Protein AF-A0A9E3XV10-F1 (afdb_monomer_lite)

pLDDT: mean 84.99, std 5.36, range [58.31, 92.88]

Sequence (102 aa):
AGAAGLRIGWAIIDPGDRPRFEALVDEGRRMGAVLVGLVVAFLMAALVEGFVTGRPWPTSVRIGIGVLAFTLFWGWTIVAALRLRRATPDPAPPPTPIPTPK

Secondary structure (DSSP, 8-state):
-HHHHHHHHHHHH--TTS-HHHHHHHHHHHHHHHHHHHHHHHHHHHHHHHHHTTS---HHHHHHHHHHHHHHHHHHHHHHHHHHHHHSPPPPPPPPPPPPP-

Structure (mmCIF, N/CA/C/O backbone):
data_AF-A0A9E3XV10-F1
#
_entry.id   AF-A0A9E3XV10-F1
#
loop_
_atom_site.group_PDB
_atom_site.id
_atom_site.type_symbol
_atom_site.label_atom_id
_atom_site.label_alt_id
_atom_site.label_comp_id
_atom_site.label_asym_id
_atom_site.label_entity_id
_atom_site.label_seq_id
_atom_site.pdbx_PDB_ins_code
_atom_site.Cartn_x
_atom_site.Cartn_y
_atom_site.Cartn_z
_atom_site.occupancy
_atom_site.B_iso_or_equiv
_atom_site.auth_seq_id
_atom_site.auth_comp_id
_atom_site.auth_asym_id
_atom_site.auth_atom_id
_atom_site.pdbx_PDB_model_num
ATOM 1 N N . ALA A 1 1 ? 2.328 8.959 2.572 1.00 58.31 1 ALA A N 1
ATOM 2 C CA . ALA A 1 1 ? 3.122 8.448 3.711 1.00 58.31 1 ALA A CA 1
ATOM 3 C C . ALA A 1 1 ? 3.035 9.359 4.940 1.00 58.31 1 ALA A C 1
ATOM 5 O O . ALA A 1 1 ? 2.689 8.859 6.000 1.00 58.31 1 ALA A O 1
ATOM 6 N N . GLY A 1 2 ? 3.251 10.678 4.815 1.00 73.19 2 GLY A N 1
ATOM 7 C CA . GLY A 1 2 ? 3.211 11.604 5.964 1.00 73.19 2 GLY A CA 1
ATOM 8 C C . GLY A 1 2 ? 1.918 11.563 6.792 1.00 73.19 2 GLY A C 1
ATOM 9 O O . GLY A 1 2 ? 1.986 11.524 8.012 1.00 73.19 2 GLY A O 1
ATOM 10 N N . ALA A 1 3 ? 0.750 11.453 6.149 1.00 80.19 3 ALA A N 1
ATOM 11 C CA . ALA A 1 3 ? -0.539 11.374 6.847 1.00 80.19 3 ALA A CA 1
ATOM 12 C C . ALA A 1 3 ? -0.685 10.141 7.762 1.00 80.19 3 ALA A C 1
ATOM 14 O O . ALA A 1 3 ? -1.343 10.217 8.792 1.00 80.19 3 ALA A O 1
ATOM 15 N N . ALA A 1 4 ? -0.060 9.015 7.403 1.00 83.44 4 ALA A N 1
ATOM 16 C CA . ALA A 1 4 ? -0.083 7.802 8.212 1.00 83.44 4 ALA A CA 1
ATOM 17 C C . ALA A 1 4 ? 0.761 7.994 9.489 1.00 83.44 4 ALA A C 1
ATOM 19 O O . ALA A 1 4 ? 0.268 7.841 10.602 1.00 83.44 4 ALA A O 1
ATOM 20 N N . GLY A 1 5 ? 2.003 8.468 9.337 1.00 83.69 5 GLY A N 1
ATOM 21 C CA . GLY A 1 5 ? 2.864 8.797 10.479 1.00 83.69 5 GLY A CA 1
ATOM 22 C C . GLY A 1 5 ? 2.263 9.869 11.395 1.00 83.69 5 GLY A C 1
ATOM 23 O O . GLY A 1 5 ? 2.282 9.714 12.613 1.00 83.69 5 GLY A O 1
ATOM 24 N N . LEU A 1 6 ? 1.650 10.907 10.816 1.00 88.62 6 LEU A N 1
ATOM 2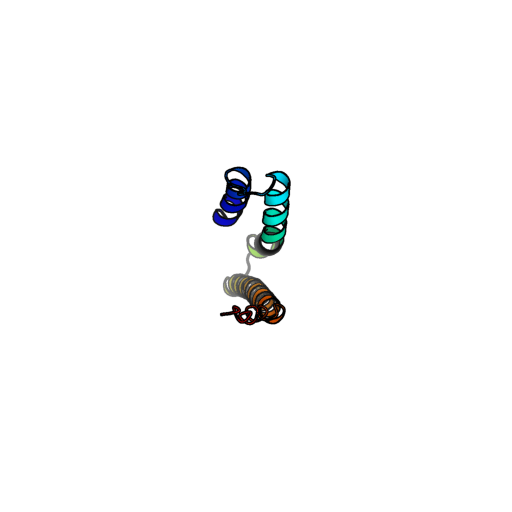5 C CA . LEU A 1 6 ? 0.944 11.948 11.569 1.00 88.62 6 LEU A CA 1
ATOM 26 C C . LEU A 1 6 ? -0.218 11.384 12.386 1.00 88.62 6 LEU A C 1
ATOM 28 O O . LEU A 1 6 ? -0.430 11.816 13.510 1.00 88.62 6 LEU A O 1
ATOM 32 N N . ARG A 1 7 ? -0.947 10.402 11.858 1.00 86.38 7 ARG A N 1
ATOM 33 C CA . ARG A 1 7 ? -2.092 9.792 12.539 1.00 86.38 7 ARG A CA 1
ATOM 34 C C . ARG A 1 7 ? -1.670 8.868 13.688 1.00 86.38 7 ARG A C 1
ATOM 36 O O . ARG A 1 7 ? -2.298 8.916 14.739 1.00 86.38 7 ARG A O 1
ATOM 43 N N . ILE A 1 8 ? -0.565 8.124 13.541 1.00 87.75 8 ILE A N 1
ATOM 44 C CA . ILE A 1 8 ? 0.081 7.418 14.668 1.00 87.75 8 ILE A CA 1
ATOM 45 C C . ILE A 1 8 ? 0.527 8.418 15.743 1.00 87.75 8 ILE A C 1
ATOM 47 O O . ILE A 1 8 ? 0.262 8.210 16.923 1.00 87.75 8 ILE A O 1
ATOM 51 N N . GLY A 1 9 ? 1.188 9.511 15.345 1.00 88.19 9 GLY A N 1
ATOM 52 C CA . GLY A 1 9 ? 1.633 10.545 16.283 1.00 88.19 9 GLY A CA 1
ATOM 53 C C . GLY A 1 9 ? 0.463 11.211 17.008 1.00 88.19 9 GLY A C 1
ATOM 54 O O . GLY A 1 9 ? 0.519 11.411 18.220 1.00 88.19 9 GLY A O 1
ATOM 55 N N . TRP A 1 10 ? -0.630 11.475 16.290 1.00 90.38 10 TRP A N 1
ATOM 56 C CA . TRP A 1 10 ? -1.841 12.058 16.859 1.00 90.38 10 TRP A CA 1
ATOM 57 C C . TRP A 1 10 ? -2.518 11.128 17.870 1.00 90.38 10 TRP A C 1
ATOM 59 O O . TRP A 1 10 ? -2.983 11.609 18.895 1.00 90.38 10 TRP A O 1
ATOM 69 N N . ALA A 1 11 ? -2.485 9.806 17.661 1.00 90.00 11 ALA A N 1
ATOM 70 C CA . ALA A 1 11 ? -3.016 8.828 18.617 1.00 90.00 11 ALA A CA 1
ATOM 71 C C . ALA A 1 11 ? -2.277 8.823 19.973 1.00 90.00 11 ALA A C 1
ATOM 73 O O . ALA A 1 11 ? -2.832 8.377 20.973 1.00 90.00 11 ALA A O 1
ATOM 74 N N . ILE A 1 12 ? -1.036 9.324 20.029 1.00 89.69 12 ILE A N 1
ATOM 75 C CA . ILE A 1 12 ? -0.289 9.512 21.285 1.00 89.69 12 ILE A CA 1
ATOM 76 C C . ILE A 1 12 ? -0.667 10.843 21.952 1.00 89.69 12 ILE A C 1
ATOM 78 O O . ILE A 1 12 ? -0.752 10.910 23.181 1.00 89.69 12 ILE A O 1
ATOM 82 N N . ILE A 1 13 ? -0.857 11.892 21.144 1.00 91.12 13 ILE A N 1
ATOM 83 C CA . ILE A 1 13 ? -1.149 13.260 21.598 1.00 91.12 13 ILE A CA 1
ATOM 84 C C . ILE A 1 13 ? -2.580 13.354 22.142 1.00 91.12 13 ILE A C 1
ATOM 86 O O . ILE A 1 13 ? -2.769 13.848 23.252 1.00 91.12 13 ILE A O 1
ATOM 90 N N . ASP A 1 14 ? -3.557 12.852 21.388 1.00 91.81 14 ASP A N 1
ATOM 91 C CA . ASP A 1 14 ? -4.983 12.894 21.715 1.00 91.81 14 ASP A CA 1
ATOM 92 C C . ASP A 1 14 ? -5.639 11.514 21.490 1.00 91.81 14 ASP A C 1
ATOM 94 O O . ASP A 1 14 ? -6.241 11.253 20.444 1.00 91.81 14 ASP A O 1
ATOM 98 N N . PRO A 1 15 ? -5.484 10.579 22.449 1.00 85.62 15 PRO A N 1
ATOM 99 C CA . PRO A 1 15 ? -6.065 9.237 22.367 1.00 85.62 15 PRO A CA 1
ATOM 100 C C . PRO A 1 15 ? -7.577 9.189 22.677 1.00 85.62 15 PRO A C 1
ATOM 102 O O . PRO A 1 15 ? -8.188 8.121 22.551 1.00 85.62 15 PRO A O 1
ATOM 105 N N . GLY A 1 16 ? -8.185 10.303 23.108 1.00 88.50 16 GLY A N 1
ATOM 106 C CA . GLY A 1 16 ? -9.528 10.332 23.694 1.00 88.50 16 GLY A CA 1
ATOM 107 C C . GLY A 1 16 ? -9.601 9.582 25.032 1.00 88.50 16 GLY A C 1
ATOM 108 O O . GLY A 1 16 ? -8.678 9.652 25.841 1.00 88.50 16 GLY A O 1
ATOM 109 N N . ASP A 1 17 ? -10.676 8.818 25.244 1.00 89.06 17 ASP A N 1
A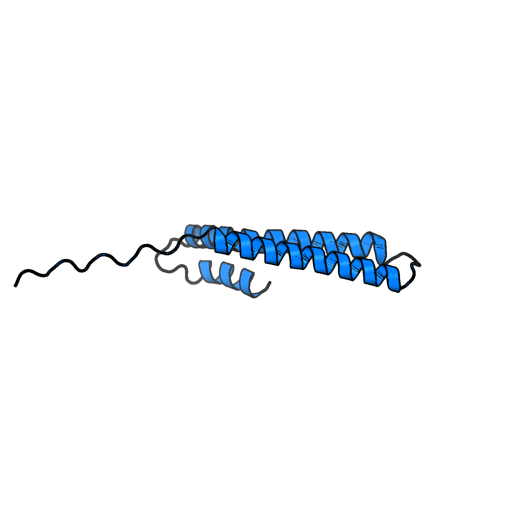TOM 110 C CA . ASP A 1 17 ? -10.931 8.074 26.494 1.00 89.06 17 ASP A CA 1
ATOM 111 C C . ASP A 1 17 ? -10.084 6.798 26.661 1.00 89.06 17 ASP A C 1
ATOM 113 O O . ASP A 1 17 ? -10.233 6.061 27.638 1.00 89.06 17 ASP A O 1
ATOM 117 N N . ARG A 1 18 ? -9.206 6.491 25.699 1.00 88.00 18 ARG A N 1
ATOM 118 C CA . ARG A 1 18 ? -8.393 5.270 25.705 1.00 88.00 18 ARG A CA 1
ATOM 119 C C . ARG A 1 18 ? -7.004 5.510 26.298 1.00 88.00 18 ARG A C 1
ATOM 121 O O . ARG A 1 18 ? -6.408 6.568 26.085 1.00 88.00 18 ARG A O 1
ATOM 128 N N . PRO A 1 19 ? -6.413 4.512 26.978 1.00 90.19 19 PRO A N 1
ATOM 129 C CA . PRO A 1 19 ? -5.014 4.589 27.368 1.00 90.19 19 PRO A CA 1
ATOM 130 C C . PRO A 1 19 ? -4.124 4.679 26.118 1.00 90.19 19 PRO A C 1
ATOM 132 O O . PRO A 1 19 ? -4.305 3.948 25.144 1.00 90.19 19 PRO A O 1
ATOM 135 N N . ARG A 1 20 ? -3.123 5.570 26.156 1.00 89.00 20 ARG A N 1
ATOM 136 C CA . ARG A 1 20 ? -2.246 5.905 25.011 1.00 89.00 20 ARG A CA 1
ATOM 137 C C . ARG A 1 20 ? -1.650 4.685 24.307 1.00 89.00 20 ARG A C 1
ATOM 139 O O . ARG A 1 20 ? -1.539 4.673 23.087 1.00 89.00 20 ARG A O 1
ATOM 146 N N . PHE A 1 21 ? -1.261 3.664 25.070 1.00 88.88 21 PHE A N 1
ATOM 147 C CA . PHE A 1 21 ? -0.672 2.446 24.514 1.00 88.88 21 PHE A CA 1
ATOM 148 C C . PHE A 1 21 ? -1.680 1.638 23.688 1.00 88.88 21 PHE A C 1
ATOM 150 O O . PHE A 1 21 ? -1.344 1.138 22.620 1.00 88.88 21 PHE A O 1
ATOM 157 N N . GLU A 1 22 ? -2.928 1.553 24.141 1.00 90.69 22 GLU A N 1
ATOM 158 C CA . GLU A 1 22 ? -3.990 0.840 23.430 1.00 90.69 22 GLU A CA 1
ATOM 159 C C . GLU A 1 22 ? -4.399 1.589 22.157 1.00 90.69 22 GLU A C 1
ATOM 161 O O . GLU A 1 22 ? -4.462 0.989 21.084 1.00 90.69 22 GLU A O 1
ATOM 166 N N . ALA A 1 23 ? -4.548 2.917 22.242 1.00 88.50 23 ALA A N 1
ATOM 167 C CA . ALA A 1 23 ? -4.789 3.769 21.077 1.00 88.50 23 ALA A CA 1
ATOM 168 C C . ALA A 1 23 ? -3.674 3.631 20.021 1.00 88.50 23 ALA A C 1
ATOM 170 O O . ALA A 1 23 ? -3.948 3.553 18.821 1.00 88.50 23 ALA A O 1
ATOM 171 N N . LEU A 1 24 ? -2.417 3.534 20.466 1.00 88.50 24 LEU A N 1
ATOM 172 C CA . LEU A 1 24 ? -1.265 3.336 19.592 1.00 88.50 24 LEU A CA 1
ATOM 173 C C . LEU A 1 24 ? -1.263 1.956 18.919 1.00 88.50 24 LEU A C 1
ATOM 175 O O . LEU A 1 24 ? -0.968 1.861 17.728 1.00 88.50 24 LEU A O 1
ATOM 179 N N . VAL A 1 25 ? -1.592 0.888 19.650 1.00 89.38 25 VAL A N 1
ATOM 180 C CA . VAL A 1 25 ? -1.674 -0.476 19.098 1.00 89.38 25 VAL A CA 1
ATOM 181 C C . VAL A 1 25 ? -2.798 -0.583 18.067 1.00 89.38 25 VAL A C 1
ATOM 183 O O . VAL A 1 25 ? -2.596 -1.170 17.000 1.00 89.38 25 VAL A O 1
ATOM 186 N N . ASP A 1 26 ? -3.955 0.015 18.347 1.00 88.69 26 ASP A N 1
ATOM 187 C CA . ASP A 1 26 ? -5.086 0.059 17.419 1.00 88.69 26 ASP A CA 1
ATOM 188 C C . ASP A 1 26 ? -4.736 0.808 16.131 1.00 88.69 26 ASP A C 1
ATOM 190 O O . ASP A 1 26 ? -4.973 0.302 15.027 1.00 88.69 26 ASP A O 1
ATOM 194 N N . GLU A 1 27 ? -4.137 1.995 16.249 1.00 89.06 27 GLU A N 1
ATOM 195 C CA . GLU A 1 27 ? -3.733 2.776 15.082 1.00 89.06 27 GLU A CA 1
ATOM 196 C C . GLU A 1 27 ? -2.601 2.071 14.317 1.00 89.06 27 GLU A C 1
ATOM 198 O O . GLU A 1 27 ? -2.642 1.980 13.091 1.00 89.06 27 GLU A O 1
ATOM 203 N N . GLY A 1 28 ? -1.650 1.451 15.021 1.00 85.25 28 GLY A N 1
ATOM 204 C CA . GLY A 1 28 ? -0.589 0.632 14.431 1.00 85.25 28 GLY A CA 1
ATOM 205 C C . GLY A 1 28 ? -1.122 -0.561 13.630 1.00 85.25 28 GLY A C 1
ATOM 206 O O . GLY A 1 28 ? -0.669 -0.810 12.511 1.00 85.25 28 GLY A O 1
ATOM 207 N N . ARG A 1 29 ? -2.144 -1.263 14.137 1.00 86.62 29 ARG A N 1
ATOM 208 C CA . ARG A 1 29 ? -2.820 -2.346 13.399 1.00 86.62 29 ARG A CA 1
ATOM 209 C C . ARG A 1 29 ? -3.496 -1.837 12.129 1.00 86.62 29 ARG A C 1
ATOM 211 O O . ARG A 1 29 ? -3.392 -2.485 11.088 1.00 86.62 29 ARG A O 1
ATOM 218 N N . ARG A 1 30 ? -4.129 -0.661 12.177 1.00 84.94 30 ARG A N 1
ATOM 219 C CA . ARG A 1 30 ? -4.726 -0.013 10.991 1.00 84.94 30 ARG A CA 1
ATOM 220 C C . ARG A 1 30 ? -3.666 0.384 9.960 1.00 84.94 30 ARG A C 1
ATOM 222 O O . ARG A 1 30 ? -3.908 0.293 8.758 1.00 84.94 30 ARG A O 1
ATOM 229 N N . MET A 1 31 ? -2.476 0.764 10.418 1.00 85.50 31 MET A N 1
ATOM 230 C CA . MET A 1 31 ? -1.343 1.161 9.573 1.00 85.50 31 MET A CA 1
ATOM 231 C C . MET A 1 31 ? -0.636 -0.019 8.905 1.00 85.50 31 MET A C 1
ATOM 233 O O . MET A 1 31 ? 0.044 0.177 7.896 1.00 85.50 31 MET A O 1
ATOM 237 N N . GLY A 1 32 ? -0.807 -1.239 9.421 1.00 84.44 32 GLY A N 1
ATOM 238 C CA . GLY A 1 32 ? -0.137 -2.437 8.911 1.00 84.44 32 GLY A CA 1
ATOM 239 C C . GLY A 1 32 ? -0.301 -2.625 7.400 1.00 84.44 32 GLY A C 1
ATOM 240 O O . GLY A 1 32 ? 0.676 -2.886 6.703 1.00 84.44 32 GLY A O 1
ATOM 241 N N . ALA A 1 33 ? -1.500 -2.385 6.862 1.00 82.56 33 ALA A N 1
ATOM 242 C CA . ALA A 1 33 ? -1.753 -2.475 5.421 1.00 82.56 33 ALA A CA 1
ATOM 243 C C . ALA A 1 33 ? -0.931 -1.460 4.599 1.00 82.56 33 ALA A C 1
ATOM 245 O O . ALA A 1 33 ? -0.447 -1.784 3.515 1.00 82.56 33 ALA A O 1
ATOM 246 N N . VAL A 1 34 ? -0.730 -0.247 5.128 1.00 86.31 34 VAL A N 1
ATOM 247 C CA . VAL A 1 34 ? 0.081 0.799 4.484 1.00 86.31 34 VAL A CA 1
ATOM 248 C C . VAL A 1 34 ? 1.556 0.401 4.472 1.00 86.31 34 VAL A C 1
ATOM 250 O O . VAL A 1 34 ? 2.220 0.554 3.449 1.00 86.31 34 VAL A O 1
ATOM 253 N N . LEU A 1 35 ? 2.060 -0.144 5.584 1.00 86.75 35 LEU A N 1
ATOM 254 C CA . LEU A 1 35 ? 3.444 -0.612 5.694 1.00 86.75 35 LEU A CA 1
ATOM 255 C C . LEU A 1 35 ? 3.729 -1.776 4.742 1.00 86.75 35 LEU A C 1
ATOM 257 O O . LEU A 1 35 ? 4.735 -1.752 4.039 1.00 86.75 35 LEU A O 1
ATOM 261 N N . VAL A 1 36 ? 2.825 -2.755 4.662 1.00 86.56 36 VAL A N 1
ATOM 262 C CA . VAL A 1 36 ? 2.954 -3.872 3.714 1.00 86.56 36 VAL A CA 1
ATOM 263 C C . VAL A 1 36 ? 2.981 -3.354 2.275 1.00 86.56 36 VAL A C 1
ATOM 265 O O . VAL A 1 36 ? 3.859 -3.738 1.504 1.00 86.56 36 VAL A O 1
ATOM 268 N N . GLY A 1 37 ? 2.082 -2.429 1.918 1.00 86.00 37 GLY A N 1
ATOM 269 C CA . GLY A 1 37 ? 2.096 -1.791 0.600 1.00 86.00 37 GLY A CA 1
ATOM 270 C C . GLY A 1 37 ? 3.415 -1.071 0.302 1.00 86.00 37 GLY A C 1
ATOM 271 O O . GLY A 1 37 ? 3.939 -1.180 -0.805 1.00 86.00 37 GLY A O 1
ATOM 272 N N . LEU A 1 38 ? 3.993 -0.392 1.295 1.00 88.81 38 LEU A N 1
ATOM 273 C CA . LEU A 1 38 ? 5.272 0.304 1.159 1.00 88.81 38 LEU A CA 1
ATOM 274 C C . LEU A 1 38 ? 6.446 -0.660 0.939 1.00 88.81 38 LEU A C 1
ATOM 276 O O . LEU A 1 38 ? 7.272 -0.416 0.063 1.00 88.81 38 LEU A O 1
ATOM 280 N N . VAL A 1 39 ? 6.510 -1.760 1.695 1.00 88.19 39 VAL A N 1
ATOM 281 C CA . VAL A 1 39 ? 7.545 -2.792 1.520 1.00 88.19 39 VAL A CA 1
ATOM 282 C C . VAL A 1 39 ? 7.491 -3.367 0.105 1.00 88.19 39 VAL A C 1
ATOM 284 O O . VAL A 1 39 ? 8.520 -3.455 -0.561 1.00 88.19 39 VAL A O 1
ATOM 287 N N . VAL A 1 40 ? 6.294 -3.689 -0.394 1.00 86.19 40 VAL A N 1
ATOM 288 C CA . VAL A 1 40 ? 6.110 -4.187 -1.767 1.00 86.19 40 VAL A CA 1
ATOM 289 C C . VAL A 1 40 ? 6.545 -3.144 -2.803 1.00 86.1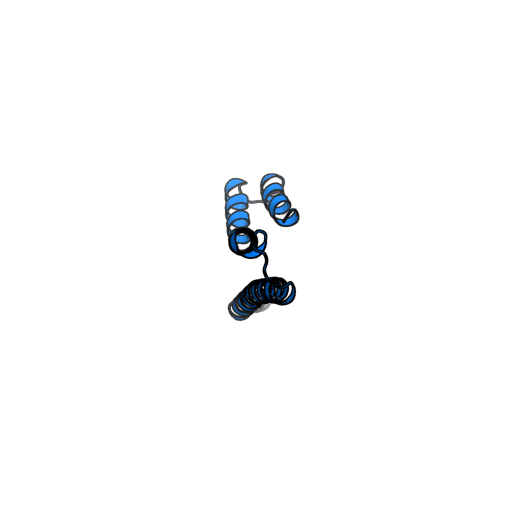9 40 VAL A C 1
ATOM 291 O O . VAL A 1 40 ? 7.233 -3.490 -3.763 1.00 86.19 40 VAL A O 1
ATOM 294 N N . ALA A 1 41 ? 6.199 -1.868 -2.601 1.00 86.44 41 ALA A N 1
ATOM 295 C CA . ALA A 1 41 ? 6.606 -0.782 -3.492 1.00 86.44 41 ALA A CA 1
ATOM 296 C C . ALA A 1 41 ? 8.134 -0.620 -3.547 1.00 86.44 41 ALA A C 1
ATOM 298 O O . ALA A 1 41 ? 8.704 -0.509 -4.632 1.00 86.44 41 ALA A O 1
ATOM 299 N N . PHE A 1 42 ? 8.809 -0.650 -2.393 1.00 86.06 42 PHE A N 1
ATOM 300 C CA . PHE A 1 42 ? 10.266 -0.540 -2.338 1.00 86.06 42 PHE A CA 1
ATOM 301 C C . PHE A 1 42 ? 10.976 -1.760 -2.915 1.00 86.06 42 PHE A C 1
ATOM 303 O O . PHE A 1 42 ? 11.989 -1.589 -3.583 1.00 86.06 42 PHE A O 1
ATOM 310 N N . LEU A 1 43 ? 10.445 -2.970 -2.724 1.00 83.31 43 LEU A N 1
ATOM 311 C CA . LEU A 1 43 ? 10.984 -4.166 -3.373 1.00 83.31 43 LEU A CA 1
ATOM 312 C C . LEU A 1 43 ? 10.894 -4.065 -4.897 1.00 83.31 43 LEU A C 1
ATOM 314 O O . LEU A 1 43 ? 11.865 -4.367 -5.585 1.00 83.31 43 LEU A O 1
ATOM 318 N N . MET A 1 44 ? 9.764 -3.585 -5.425 1.00 83.88 44 MET A N 1
ATOM 319 C CA . MET A 1 44 ? 9.618 -3.322 -6.859 1.00 83.88 44 MET A CA 1
ATOM 320 C C . MET A 1 44 ? 10.618 -2.270 -7.341 1.00 83.88 44 MET A C 1
ATOM 322 O O . MET A 1 44 ? 11.283 -2.487 -8.351 1.00 83.88 44 MET A O 1
ATOM 326 N N . ALA A 1 45 ? 10.776 -1.166 -6.607 1.00 85.31 45 ALA A N 1
ATOM 327 C CA . ALA A 1 45 ? 11.749 -0.131 -6.945 1.00 85.31 45 ALA A CA 1
ATOM 328 C C . ALA A 1 45 ? 13.190 -0.669 -6.932 1.00 85.31 45 ALA A C 1
ATOM 330 O O . ALA A 1 45 ? 13.925 -0.449 -7.887 1.00 85.31 45 ALA A O 1
ATOM 331 N N . ALA A 1 46 ? 13.577 -1.429 -5.903 1.00 82.00 46 ALA A N 1
ATOM 332 C CA . ALA A 1 46 ? 14.900 -2.040 -5.795 1.00 82.00 46 ALA A CA 1
ATOM 333 C C . ALA A 1 46 ? 15.163 -3.059 -6.914 1.00 82.00 46 ALA A C 1
ATOM 335 O O . ALA A 1 46 ? 16.273 -3.130 -7.438 1.00 82.00 46 ALA A O 1
ATOM 336 N N . LEU A 1 47 ? 14.143 -3.825 -7.313 1.00 81.62 47 LEU A N 1
ATOM 337 C CA . LEU A 1 47 ? 14.237 -4.764 -8.426 1.00 81.62 47 LEU A CA 1
ATOM 338 C C . LEU A 1 47 ? 14.407 -4.026 -9.759 1.00 81.62 47 LEU A C 1
ATOM 340 O O . LEU A 1 47 ? 15.268 -4.378 -1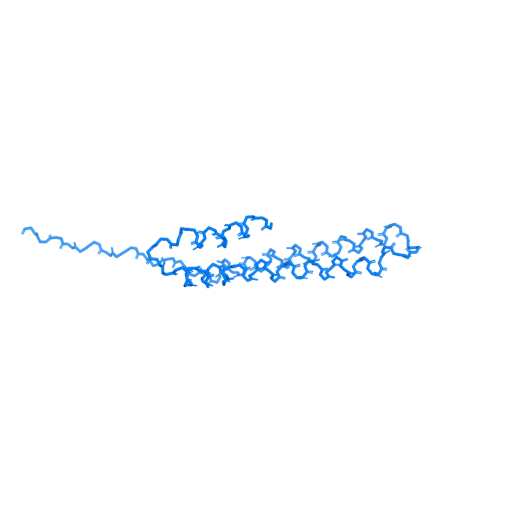0.559 1.00 81.62 47 LEU A O 1
ATOM 344 N N . VAL A 1 48 ? 13.619 -2.981 -10.004 1.00 82.31 48 VAL A N 1
ATOM 345 C CA . VAL A 1 48 ? 13.769 -2.174 -11.220 1.00 82.31 48 VAL A CA 1
ATOM 346 C C . VAL A 1 48 ? 15.148 -1.521 -11.244 1.00 82.31 48 VAL A C 1
ATOM 348 O O . VAL A 1 48 ? 15.865 -1.661 -12.227 1.00 82.31 48 VAL A O 1
ATOM 351 N N . GLU A 1 49 ? 15.573 -0.899 -10.152 1.00 80.56 49 GLU A N 1
ATOM 352 C CA . GLU A 1 49 ? 16.868 -0.226 -10.079 1.00 80.56 49 GLU A CA 1
ATOM 353 C C . GLU A 1 49 ? 18.039 -1.203 -10.282 1.00 80.56 49 GLU A C 1
ATOM 355 O O . GLU A 1 49 ? 18.908 -0.978 -11.126 1.00 80.56 49 GLU A O 1
ATOM 360 N N . GLY A 1 50 ? 18.023 -2.342 -9.580 1.00 74.88 50 GLY A N 1
ATOM 361 C CA . GLY A 1 50 ? 19.092 -3.340 -9.635 1.00 74.88 50 GLY A CA 1
ATOM 362 C C . GLY A 1 50 ? 19.210 -4.066 -10.978 1.00 74.88 50 GLY A C 1
ATOM 363 O O . GLY A 1 50 ? 20.302 -4.499 -11.352 1.00 74.88 50 GLY A O 1
ATOM 364 N N . PHE A 1 51 ? 18.112 -4.194 -11.730 1.00 69.75 51 PHE A N 1
ATOM 365 C CA . PHE A 1 51 ? 18.098 -4.944 -12.990 1.00 69.75 51 PHE A CA 1
ATOM 366 C C . PHE A 1 51 ? 18.011 -4.067 -14.244 1.00 69.75 51 PHE A C 1
ATOM 368 O O . PHE A 1 51 ? 18.442 -4.513 -15.310 1.00 69.75 51 PHE A O 1
ATOM 375 N N . VAL A 1 52 ? 17.486 -2.844 -14.144 1.00 75.12 52 VAL A N 1
ATOM 376 C CA . VAL A 1 52 ? 17.191 -1.978 -15.297 1.00 75.12 52 VAL A CA 1
ATOM 377 C C . VAL A 1 52 ? 18.152 -0.793 -15.388 1.00 75.12 52 VAL A C 1
ATOM 379 O O . VAL A 1 52 ? 18.642 -0.509 -16.484 1.00 75.12 52 VAL A O 1
ATOM 382 N N . THR A 1 53 ? 18.466 -0.126 -14.273 1.00 72.31 53 THR A N 1
ATOM 383 C CA . THR A 1 53 ? 19.128 1.195 -14.288 1.00 72.31 53 THR A CA 1
ATOM 384 C C . THR A 1 53 ? 20.587 1.152 -14.764 1.00 72.31 53 THR A C 1
ATOM 386 O O . THR A 1 53 ? 21.080 2.124 -15.329 1.00 72.31 53 THR A O 1
ATOM 389 N N . GLY A 1 54 ? 21.264 0.002 -14.668 1.00 69.62 54 GLY A N 1
ATOM 390 C CA . GLY A 1 54 ? 22.662 -0.146 -15.101 1.00 69.62 54 GLY A CA 1
ATOM 391 C C . GLY A 1 54 ? 22.892 -0.760 -16.488 1.00 69.62 54 GLY A C 1
ATOM 392 O O . GLY A 1 54 ? 24.034 -0.818 -16.939 1.00 69.62 54 GLY A O 1
ATOM 393 N N . ARG A 1 55 ? 21.863 -1.275 -17.175 1.00 75.88 55 ARG A N 1
ATOM 394 C CA . ARG A 1 55 ? 22.073 -2.113 -18.376 1.00 75.88 55 ARG A CA 1
ATOM 395 C C . ARG A 1 55 ? 21.786 -1.354 -19.671 1.00 75.88 55 ARG A C 1
ATOM 397 O O . ARG A 1 55 ? 20.785 -0.641 -19.708 1.00 75.88 55 ARG A O 1
ATOM 404 N N . PRO A 1 56 ? 22.554 -1.544 -20.765 1.00 81.25 56 PRO A N 1
ATOM 405 C CA . PRO A 1 56 ? 22.354 -0.866 -22.055 1.00 81.25 56 PRO A CA 1
ATOM 406 C C . PRO A 1 56 ? 21.167 -1.456 -22.845 1.00 81.25 56 PRO A C 1
ATOM 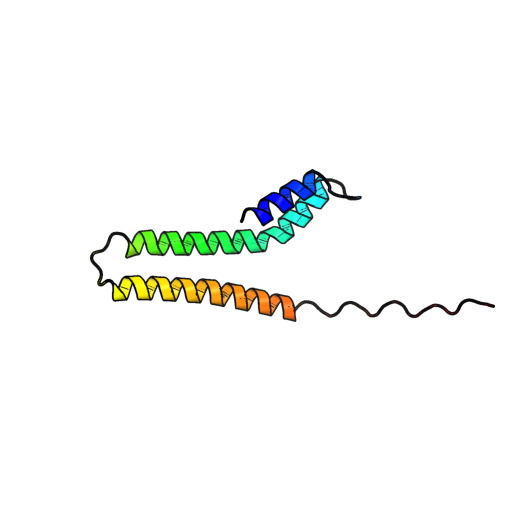408 O O . PRO A 1 56 ? 21.296 -1.898 -23.981 1.00 81.25 56 PRO A O 1
ATOM 411 N N . TRP A 1 57 ? 20.001 -1.535 -22.209 1.00 80.50 57 TRP A N 1
ATOM 412 C CA . TRP A 1 57 ? 18.777 -2.067 -22.798 1.00 80.50 57 TRP A CA 1
ATOM 413 C C . TRP A 1 57 ? 18.066 -0.997 -23.636 1.00 80.50 57 TRP A C 1
ATOM 415 O O . TRP A 1 57 ? 18.124 0.183 -23.273 1.00 80.50 57 TRP A O 1
ATOM 425 N N . PRO A 1 58 ? 17.344 -1.385 -24.708 1.00 85.12 58 PRO A N 1
ATOM 426 C CA . PRO A 1 58 ? 16.497 -0.463 -25.454 1.00 85.12 58 PRO A CA 1
ATOM 427 C C . PRO A 1 58 ? 15.485 0.222 -24.531 1.00 85.12 58 PRO A C 1
ATOM 429 O O . PRO A 1 58 ? 14.884 -0.418 -23.663 1.00 85.12 58 PRO A O 1
ATOM 432 N N . THR A 1 59 ? 15.259 1.519 -24.741 1.00 81.38 59 THR A N 1
ATOM 433 C CA . THR A 1 59 ? 14.369 2.343 -23.906 1.00 81.38 59 THR A CA 1
ATOM 434 C C . THR A 1 59 ? 12.962 1.753 -23.785 1.00 81.38 59 THR A C 1
ATOM 436 O O . THR A 1 59 ? 12.379 1.774 -22.703 1.00 81.38 59 THR A O 1
ATOM 439 N N . SER A 1 60 ? 12.444 1.154 -24.861 1.00 81.50 60 SER A N 1
ATOM 440 C CA . SER A 1 60 ? 11.138 0.485 -24.883 1.00 81.50 60 SER A CA 1
ATOM 441 C C . SER A 1 60 ? 11.024 -0.638 -23.852 1.00 81.50 60 SER A C 1
ATOM 443 O O . SER A 1 60 ? 9.996 -0.755 -23.189 1.00 81.50 60 SER A O 1
ATOM 445 N N . VAL A 1 61 ? 12.084 -1.427 -23.659 1.00 82.88 61 VAL A N 1
ATOM 446 C CA . VAL A 1 61 ? 12.085 -2.538 -22.699 1.00 82.88 61 VAL A CA 1
ATOM 447 C C . VAL A 1 61 ? 12.089 -2.010 -21.268 1.00 82.88 61 VAL A C 1
ATOM 449 O O . VAL A 1 61 ? 11.334 -2.499 -20.431 1.00 82.88 61 VAL A O 1
ATOM 452 N N . ARG A 1 62 ? 12.875 -0.961 -20.989 1.00 80.62 62 ARG A N 1
ATOM 453 C CA . ARG A 1 62 ? 12.900 -0.316 -19.665 1.00 80.62 62 ARG A CA 1
ATOM 454 C C . ARG A 1 62 ? 11.526 0.247 -19.292 1.00 80.62 62 ARG A C 1
ATOM 456 O O . ARG A 1 62 ? 11.046 0.015 -18.185 1.00 80.62 62 ARG A O 1
ATOM 463 N N . ILE A 1 63 ? 10.877 0.932 -20.238 1.00 81.19 63 ILE A N 1
ATOM 464 C CA . ILE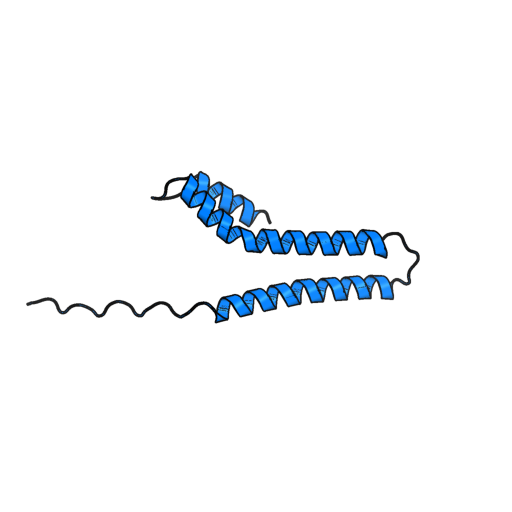 A 1 63 ? 9.520 1.467 -20.061 1.00 81.19 63 ILE A CA 1
ATOM 465 C C . ILE A 1 63 ? 8.520 0.327 -19.854 1.00 81.19 63 ILE A C 1
ATOM 467 O O . ILE A 1 63 ? 7.715 0.397 -18.932 1.00 81.19 63 ILE A O 1
ATOM 471 N N . GLY A 1 64 ? 8.595 -0.742 -20.654 1.00 83.44 64 GLY A N 1
ATOM 472 C CA . GLY A 1 64 ? 7.715 -1.905 -20.517 1.00 83.44 64 GLY A CA 1
ATOM 473 C C . GLY A 1 64 ? 7.780 -2.543 -19.127 1.00 83.44 64 GLY A C 1
ATOM 474 O O . GLY A 1 64 ? 6.741 -2.837 -18.540 1.00 83.44 64 GLY A O 1
ATOM 475 N N . ILE A 1 65 ? 8.983 -2.681 -18.559 1.00 83.88 65 ILE A N 1
ATOM 476 C CA . ILE A 1 65 ? 9.174 -3.189 -17.191 1.00 83.88 65 ILE A CA 1
ATOM 477 C C . ILE A 1 65 ? 8.564 -2.232 -16.160 1.00 83.88 65 ILE A C 1
ATOM 479 O O . ILE A 1 65 ? 7.857 -2.679 -15.258 1.00 83.88 65 ILE A O 1
ATOM 483 N N . GLY A 1 66 ? 8.796 -0.924 -16.305 1.00 81.88 66 GLY A N 1
ATOM 484 C CA . GLY A 1 66 ? 8.219 0.085 -15.415 1.00 81.88 66 GLY A CA 1
ATOM 485 C C . GLY A 1 66 ? 6.689 0.078 -15.431 1.00 81.88 66 GLY A C 1
ATOM 486 O O . GLY A 1 66 ? 6.062 0.073 -14.374 1.00 81.88 66 GLY A O 1
ATOM 487 N N . VAL A 1 67 ? 6.084 0.004 -16.620 1.00 85.06 67 VAL A N 1
ATOM 488 C CA . VAL A 1 67 ? 4.626 -0.091 -16.789 1.00 85.06 67 VAL A CA 1
ATOM 489 C C . VAL A 1 67 ? 4.093 -1.379 -16.167 1.00 85.06 67 VAL A C 1
ATOM 491 O O . VAL A 1 67 ? 3.128 -1.325 -15.412 1.00 85.06 67 VAL A O 1
ATOM 494 N N . LEU A 1 68 ? 4.741 -2.523 -16.409 1.00 85.06 68 LEU A N 1
ATOM 495 C CA . LEU A 1 68 ? 4.333 -3.797 -15.818 1.00 85.06 68 LEU A CA 1
ATOM 496 C C . LEU A 1 68 ? 4.374 -3.750 -14.284 1.00 85.06 68 LEU A C 1
ATOM 498 O O . LEU A 1 68 ? 3.399 -4.127 -13.635 1.00 85.06 68 LEU A O 1
ATOM 502 N N . ALA A 1 69 ? 5.469 -3.253 -13.703 1.00 85.25 69 ALA A N 1
ATOM 503 C CA . ALA A 1 69 ? 5.610 -3.109 -12.255 1.00 85.25 69 ALA A CA 1
ATOM 504 C C . ALA A 1 69 ? 4.546 -2.163 -11.676 1.00 85.25 69 ALA A C 1
ATOM 506 O O . ALA A 1 69 ? 3.912 -2.482 -10.669 1.00 85.25 69 ALA A O 1
ATOM 507 N N . PHE A 1 70 ? 4.296 -1.035 -12.348 1.00 84.88 70 PHE A N 1
ATOM 508 C CA . PHE A 1 70 ? 3.261 -0.078 -11.967 1.00 84.88 70 PHE A CA 1
ATOM 509 C C . PHE A 1 70 ? 1.864 -0.710 -11.987 1.00 84.88 70 PHE A C 1
ATOM 511 O O . PHE A 1 70 ? 1.129 -0.607 -11.004 1.00 84.88 70 PHE A O 1
ATOM 518 N N . THR A 1 71 ? 1.504 -1.403 -13.071 1.00 86.31 71 THR A N 1
ATOM 519 C CA . THR A 1 71 ? 0.204 -2.067 -13.218 1.00 86.31 71 THR A CA 1
ATOM 520 C C . THR A 1 71 ? 0.023 -3.185 -12.200 1.00 86.31 71 THR A C 1
ATOM 522 O O . THR A 1 71 ? -1.055 -3.297 -11.623 1.00 86.31 71 THR A O 1
ATOM 525 N N . LEU A 1 72 ? 1.056 -3.989 -11.932 1.00 87.50 72 LEU A N 1
ATOM 526 C CA . LEU A 1 72 ? 0.996 -5.038 -10.913 1.00 87.50 72 LEU A CA 1
ATOM 527 C C . LEU A 1 72 ? 0.791 -4.447 -9.516 1.00 87.50 72 LEU A C 1
ATOM 529 O O . LEU A 1 72 ? -0.083 -4.907 -8.782 1.00 87.50 72 LEU A O 1
ATOM 533 N N . PHE A 1 73 ? 1.544 -3.404 -9.167 1.00 85.50 73 PHE A N 1
ATOM 534 C CA . PHE A 1 73 ? 1.429 -2.741 -7.872 1.00 85.50 73 PHE A CA 1
ATOM 535 C C . PHE A 1 73 ? 0.046 -2.101 -7.670 1.00 85.50 73 PHE A C 1
ATOM 537 O O . PHE A 1 73 ? -0.643 -2.380 -6.683 1.00 85.50 73 PHE A O 1
ATOM 544 N N . TRP A 1 74 ? -0.408 -1.281 -8.621 1.00 86.88 74 TRP A N 1
ATOM 545 C CA . TRP A 1 74 ? -1.720 -0.633 -8.535 1.00 86.88 74 TRP A CA 1
ATOM 546 C C . TRP A 1 74 ? -2.877 -1.624 -8.654 1.00 86.88 74 TRP A C 1
ATOM 548 O O . TRP A 1 74 ? -3.843 -1.543 -7.900 1.00 86.88 74 TRP A O 1
ATOM 558 N N . GLY A 1 75 ? -2.772 -2.601 -9.553 1.00 92.12 75 GLY A N 1
ATOM 559 C CA . GLY A 1 75 ? -3.775 -3.647 -9.713 1.00 92.12 75 GLY A CA 1
ATOM 560 C C . GLY A 1 75 ? -3.955 -4.451 -8.429 1.00 92.12 75 GLY A C 1
ATOM 561 O O . GLY A 1 75 ? -5.080 -4.620 -7.960 1.00 92.12 75 GLY A O 1
ATOM 562 N N . TRP A 1 76 ? -2.856 -4.881 -7.806 1.00 87.81 76 TRP A N 1
ATOM 563 C CA . TRP A 1 76 ? -2.909 -5.602 -6.536 1.00 87.81 76 TRP A CA 1
ATOM 564 C C . TRP A 1 76 ? -3.515 -4.759 -5.407 1.00 87.81 76 TRP A C 1
ATOM 566 O O . TRP A 1 76 ? -4.404 -5.247 -4.707 1.00 87.81 76 TRP A O 1
ATOM 576 N N . THR A 1 77 ? -3.108 -3.494 -5.253 1.00 87.19 77 THR A N 1
ATOM 577 C CA . THR A 1 77 ? -3.639 -2.615 -4.190 1.00 87.19 77 THR A CA 1
ATOM 578 C C . THR A 1 77 ? -5.129 -2.315 -4.366 1.00 87.19 77 THR A C 1
ATOM 580 O O . THR A 1 77 ? -5.885 -2.403 -3.397 1.00 87.19 77 THR A O 1
ATOM 583 N N . ILE A 1 78 ? -5.591 -2.046 -5.593 1.00 91.75 78 ILE A N 1
ATOM 584 C CA . ILE A 1 78 ? -7.017 -1.846 -5.893 1.00 91.75 78 ILE A CA 1
ATOM 585 C C . ILE A 1 78 ? -7.804 -3.128 -5.613 1.00 91.75 78 ILE A C 1
ATOM 587 O O . ILE A 1 78 ? -8.833 -3.084 -4.940 1.00 91.75 78 ILE A O 1
ATOM 591 N N . VAL A 1 79 ? -7.325 -4.283 -6.082 1.00 92.88 79 VAL A N 1
ATOM 592 C CA . VAL A 1 79 ? -7.995 -5.570 -5.842 1.00 92.88 79 VAL A CA 1
ATOM 593 C C . VAL A 1 79 ? -8.073 -5.875 -4.347 1.00 92.88 79 VAL A C 1
ATOM 595 O O . VAL A 1 79 ? -9.129 -6.291 -3.872 1.00 92.88 79 VAL A O 1
ATOM 598 N N . ALA A 1 80 ? -7.001 -5.636 -3.591 1.00 88.50 80 ALA A N 1
ATOM 599 C CA . ALA A 1 80 ? -6.998 -5.798 -2.141 1.00 88.50 80 ALA A CA 1
ATOM 600 C C . ALA A 1 80 ? -8.033 -4.878 -1.467 1.00 88.50 80 ALA A C 1
ATOM 602 O O . ALA A 1 80 ? -8.830 -5.347 -0.655 1.00 88.50 80 ALA A O 1
ATOM 603 N N . ALA A 1 81 ? -8.097 -3.603 -1.863 1.00 86.69 81 ALA A N 1
ATOM 604 C CA . ALA A 1 81 ? -9.078 -2.653 -1.341 1.00 86.69 81 ALA A CA 1
ATOM 605 C C . ALA A 1 81 ? -10.524 -3.075 -1.656 1.00 86.69 81 ALA A C 1
ATOM 607 O O . ALA A 1 81 ? -11.394 -3.035 -0.787 1.00 86.69 81 ALA A O 1
ATOM 608 N N . LEU A 1 82 ? -10.787 -3.536 -2.881 1.00 90.50 82 LEU A N 1
ATOM 609 C CA . LEU A 1 82 ? -12.106 -4.025 -3.283 1.00 90.50 82 LEU A CA 1
ATOM 610 C C . LEU A 1 82 ? -12.512 -5.289 -2.515 1.00 90.50 82 LEU A C 1
ATOM 612 O O . LEU A 1 82 ? -13.671 -5.414 -2.125 1.00 90.50 82 LEU A O 1
ATOM 616 N N . ARG A 1 83 ? -11.574 -6.213 -2.271 1.00 88.88 83 ARG A N 1
ATOM 617 C CA . ARG A 1 83 ? -11.824 -7.421 -1.468 1.00 88.88 83 ARG A CA 1
ATOM 618 C C . ARG A 1 83 ? -12.187 -7.070 -0.027 1.00 88.88 83 ARG A C 1
ATOM 620 O O . ARG A 1 83 ? -13.152 -7.623 0.487 1.00 88.88 83 ARG A O 1
ATOM 627 N N . LEU A 1 84 ? -11.481 -6.117 0.586 1.00 87.00 84 LEU A N 1
ATOM 628 C CA . LEU A 1 84 ? -11.785 -5.651 1.943 1.00 87.00 84 LEU A CA 1
ATOM 629 C C . LEU A 1 84 ? -13.174 -5.011 2.030 1.00 87.00 84 LEU A C 1
ATOM 631 O O . LEU A 1 84 ? -13.946 -5.360 2.917 1.00 87.00 84 LEU A O 1
ATOM 635 N N . ARG A 1 85 ? -13.532 -4.148 1.068 1.00 86.00 85 ARG A N 1
ATOM 636 C CA . ARG A 1 85 ? -14.858 -3.507 1.026 1.00 86.00 85 ARG A CA 1
ATOM 637 C C . ARG A 1 85 ? -16.011 -4.502 0.917 1.00 86.00 85 ARG A C 1
ATOM 639 O O . ARG A 1 85 ? -17.076 -4.240 1.452 1.00 86.00 85 ARG A O 1
ATOM 646 N N . ARG A 1 86 ? -15.813 -5.621 0.216 1.00 88.00 86 ARG A N 1
ATOM 647 C CA . ARG A 1 86 ? -16.828 -6.683 0.091 1.00 88.00 86 ARG A CA 1
ATOM 648 C C . ARG A 1 86 ? -16.937 -7.554 1.341 1.00 88.00 86 ARG A C 1
ATOM 650 O O . ARG A 1 86 ? -17.967 -8.179 1.541 1.00 88.00 86 ARG A O 1
ATOM 657 N N . ALA A 1 87 ? -15.873 -7.633 2.135 1.00 86.38 87 ALA A N 1
ATOM 658 C CA . ALA A 1 87 ? -15.820 -8.470 3.327 1.00 86.38 87 ALA A CA 1
ATOM 659 C C . ALA A 1 87 ? -16.421 -7.795 4.571 1.00 86.38 87 ALA A C 1
ATOM 661 O O . ALA A 1 87 ? -16.656 -8.483 5.557 1.00 86.38 87 ALA A O 1
ATOM 662 N N . THR A 1 88 ? -16.642 -6.475 4.555 1.00 86.12 88 THR A N 1
ATOM 663 C CA . THR A 1 88 ? -17.278 -5.740 5.660 1.00 86.12 88 THR A CA 1
ATOM 664 C C . THR A 1 88 ? -18.807 -5.838 5.537 1.00 86.12 88 THR A C 1
ATOM 666 O O . THR A 1 88 ? -19.345 -5.295 4.573 1.00 86.12 88 THR A O 1
ATOM 669 N N . PRO A 1 89 ? -19.516 -6.522 6.459 1.00 83.81 89 PRO A N 1
ATOM 670 C CA . PRO A 1 89 ? -20.979 -6.559 6.465 1.00 83.81 89 PRO A CA 1
ATOM 671 C C . PRO A 1 89 ? -21.571 -5.183 6.785 1.00 83.81 89 PRO A C 1
ATOM 673 O O . PRO A 1 89 ? -20.920 -4.373 7.451 1.00 83.81 89 PRO A O 1
ATOM 676 N N . ASP A 1 90 ? -22.810 -4.939 6.352 1.00 85.25 90 ASP A N 1
ATOM 677 C CA . ASP A 1 90 ? -23.523 -3.708 6.701 1.00 85.25 90 ASP A CA 1
ATOM 678 C C . ASP A 1 90 ? -23.675 -3.566 8.224 1.00 85.25 90 ASP A C 1
ATOM 680 O O . ASP A 1 90 ? -23.847 -4.569 8.932 1.00 85.25 90 ASP A O 1
ATOM 684 N N . PRO A 1 91 ? -23.615 -2.329 8.752 1.00 83.06 91 PRO A N 1
ATOM 685 C CA . PRO A 1 91 ? -23.880 -2.091 10.159 1.00 83.06 91 PRO A CA 1
ATOM 686 C C . PRO A 1 91 ? -25.290 -2.571 10.510 1.00 83.06 91 PRO A C 1
ATOM 688 O O . PRO A 1 91 ? -26.232 -2.414 9.730 1.00 83.06 91 PRO A O 1
ATOM 691 N N . ALA A 1 92 ? -25.432 -3.154 11.703 1.00 86.12 92 ALA A N 1
ATOM 692 C CA . ALA A 1 92 ? -26.733 -3.578 12.197 1.00 86.12 92 ALA A CA 1
ATOM 693 C C . ALA A 1 92 ? -27.714 -2.389 12.186 1.00 86.12 92 ALA A C 1
ATOM 695 O O . ALA A 1 92 ? -27.308 -1.264 12.504 1.00 86.12 92 ALA A O 1
ATOM 696 N N . PRO A 1 93 ? -28.993 -2.616 11.832 1.00 89.25 93 PRO A N 1
ATOM 697 C CA . PRO A 1 93 ? -29.993 -1.564 11.892 1.00 89.25 93 PRO A CA 1
ATOM 698 C C . PRO A 1 93 ? -30.068 -0.991 13.315 1.00 89.25 93 PRO A C 1
ATOM 700 O O . PRO A 1 93 ? -29.825 -1.719 14.285 1.00 89.25 93 PRO A O 1
ATOM 703 N N . PRO A 1 94 ? -30.388 0.309 13.458 1.00 88.88 94 PRO A N 1
ATOM 704 C CA . PRO A 1 94 ? -30.519 0.922 14.770 1.00 88.88 94 PRO A CA 1
ATOM 705 C C . PRO A 1 94 ? -31.550 0.157 15.612 1.00 88.88 94 PRO A C 1
ATOM 707 O O . PRO A 1 94 ? -32.518 -0.376 15.056 1.00 88.88 94 PRO A O 1
ATOM 710 N N . PRO A 1 95 ? -31.359 0.090 16.942 1.00 88.81 95 PRO A N 1
ATOM 711 C CA . PRO A 1 95 ? -32.294 -0.600 17.816 1.00 88.81 95 PRO A CA 1
ATOM 712 C C . PRO A 1 95 ? -33.697 -0.017 17.643 1.00 88.81 95 PRO A C 1
ATOM 714 O O . PRO A 1 95 ? -33.873 1.201 17.552 1.00 88.81 95 PRO A O 1
ATOM 717 N N . THR A 1 96 ? -34.698 -0.894 17.587 1.00 89.75 96 THR A N 1
ATOM 718 C CA . THR A 1 96 ? -36.100 -0.496 17.466 1.00 89.75 96 THR A CA 1
ATOM 719 C C . THR A 1 96 ? -36.459 0.434 18.630 1.00 89.75 96 THR A C 1
ATOM 721 O O . THR A 1 96 ? -36.148 0.087 19.774 1.00 89.75 96 THR A O 1
ATOM 724 N N . PRO A 1 97 ? -37.099 1.595 18.386 1.00 89.19 97 PRO A N 1
ATOM 725 C CA . PRO A 1 97 ? -37.517 2.483 19.464 1.00 89.19 97 PRO A CA 1
ATOM 726 C C . PRO A 1 97 ? -38.385 1.717 20.464 1.00 89.19 97 PRO A C 1
ATOM 728 O O . PRO A 1 97 ? -39.417 1.156 20.088 1.00 89.19 97 PRO A O 1
ATOM 731 N N . ILE A 1 98 ? -37.962 1.667 21.729 1.00 87.25 98 ILE A N 1
ATOM 732 C CA . ILE A 1 98 ? -38.772 1.065 22.789 1.00 87.25 98 ILE A CA 1
ATOM 733 C C . ILE A 1 98 ? -39.974 1.994 23.013 1.00 87.25 98 ILE A C 1
ATOM 735 O O . ILE A 1 98 ? -39.763 3.189 23.241 1.00 87.25 98 ILE A O 1
ATOM 739 N N . PRO A 1 99 ? -41.221 1.496 22.931 1.00 85.06 99 PRO A N 1
ATOM 740 C CA . PRO A 1 99 ? -42.392 2.323 23.182 1.00 85.06 99 PRO A CA 1
ATOM 741 C C . PRO A 1 99 ? -42.337 2.869 24.611 1.00 85.06 99 PRO A C 1
ATOM 743 O O . PRO A 1 99 ? -42.223 2.111 25.575 1.00 85.06 99 PRO A O 1
ATOM 746 N N . THR A 1 100 ? -42.402 4.192 24.747 1.00 81.69 100 THR A N 1
ATOM 747 C CA . THR A 1 100 ? -42.483 4.847 26.050 1.00 81.69 100 THR A CA 1
ATOM 748 C C . THR A 1 100 ? -43.885 4.642 26.633 1.00 81.69 100 THR A C 1
ATOM 750 O O . THR A 1 100 ? -44.873 4.921 25.946 1.00 81.69 100 THR A O 1
ATOM 753 N N . PRO A 1 101 ? -44.012 4.141 27.876 1.00 84.81 101 PRO A N 1
ATOM 754 C CA . PRO A 1 101 ? -45.304 4.100 28.551 1.00 84.81 101 PRO A CA 1
ATOM 755 C C . PRO A 1 101 ? -45.817 5.536 28.745 1.00 84.81 101 PRO A C 1
ATOM 757 O O . PRO A 1 101 ? -45.046 6.418 29.129 1.00 84.81 101 PRO A O 1
ATOM 760 N N . LYS A 1 102 ? -47.092 5.765 28.405 1.00 72.19 102 LYS A N 1
ATOM 761 C CA . LYS A 1 102 ? -47.804 7.029 28.649 1.00 72.19 102 LYS A CA 1
ATOM 762 C C . LYS A 1 102 ? -48.221 7.153 30.107 1.00 72.19 102 LYS A C 1
ATOM 764 O O . LYS A 1 102 ? -48.569 6.103 30.690 1.00 72.19 102 LYS A O 1
#

Foldseek 3Di:
DVVLVVCLVVCQVPVDPDDSVVSNVVSVVVCVVVVVLVVLVVVLVCVLCVPPVPDPDDPVVNVVSVVVSVCVSVVVVVVVVVVVVVPDDDDDDDPDDDDDDD

Radius of gyration: 22.29 Å; chains: 1; bounding box: 70×22×54 Å